Protein AF-A0A497C5I1-F1 (afdb_monomer_lite)

pLDDT: mean 86.28, std 12.12, range [46.75, 95.38]

Sequence (72 aa):
MIQSEFVYLPEVGRIIAGVLQGRMDHLGSLFVDREYHRLGIGRSLVEHFEKEVCRNQGIVICVAYSLYAVPF

Foldseek 3Di:
DDDFPDKDFDDDPNDRQWIWTHHLAEGDDTDGHPVCPPVCPSVVVVVVVVVVSVVVVRDHYDYPDDPPDDDD

Structure (mmCIF, N/CA/C/O backbone):
data_AF-A0A497C5I1-F1
#
_entry.id   AF-A0A497C5I1-F1
#
loop_
_atom_site.group_PDB
_atom_site.id
_atom_site.type_symbol
_atom_site.label_atom_id
_atom_site.label_alt_id
_atom_site.label_comp_id
_atom_site.label_asym_id
_atom_site.label_entity_id
_atom_site.label_seq_id
_atom_site.pdbx_PDB_ins_code
_atom_site.Cartn_x
_atom_site.Cartn_y
_atom_site.Cartn_z
_atom_site.occupancy
_atom_site.B_iso_or_equiv
_atom_site.auth_seq_id
_atom_site.auth_comp_id
_atom_site.auth_asym_id
_atom_site.auth_atom_id
_atom_site.pdbx_PDB_model_num
ATOM 1 N N . MET A 1 1 ? -16.249 -16.433 -2.558 1.00 46.75 1 MET A N 1
ATOM 2 C CA . MET A 1 1 ? -16.114 -15.205 -3.368 1.00 46.75 1 MET A CA 1
ATOM 3 C C . MET A 1 1 ? -15.753 -14.096 -2.395 1.00 46.75 1 MET A C 1
ATOM 5 O O . MET A 1 1 ? -16.550 -13.825 -1.508 1.00 46.75 1 MET A O 1
ATOM 9 N N . ILE A 1 2 ? -14.521 -13.588 -2.434 1.00 53.72 2 ILE A N 1
ATOM 10 C CA . ILE A 1 2 ? -14.065 -12.559 -1.488 1.00 53.72 2 ILE A CA 1
ATOM 11 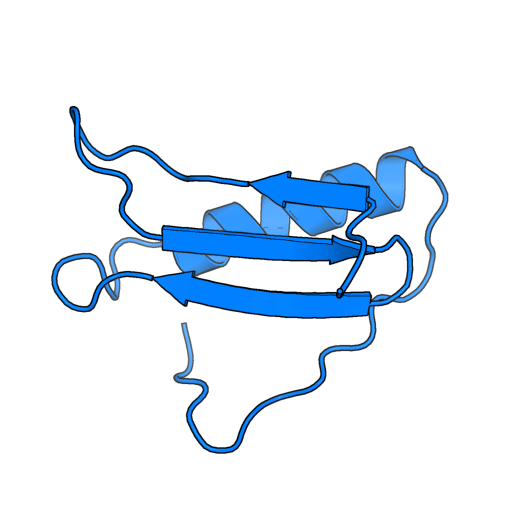C C . ILE A 1 2 ? -14.661 -11.231 -1.960 1.00 53.72 2 ILE A C 1
ATOM 13 O O . ILE A 1 2 ? -14.288 -10.743 -3.023 1.00 53.72 2 ILE A O 1
ATOM 17 N N . GLN A 1 3 ? -15.636 -10.694 -1.225 1.00 68.56 3 GLN A N 1
ATOM 18 C CA . GLN A 1 3 ? -16.129 -9.338 -1.461 1.00 68.56 3 GLN A CA 1
ATOM 19 C C . GLN A 1 3 ? -15.129 -8.353 -0.867 1.00 68.56 3 GLN A C 1
ATOM 21 O O . GLN A 1 3 ? -14.759 -8.466 0.303 1.00 68.56 3 GLN A O 1
ATOM 26 N N . SER A 1 4 ? -14.698 -7.395 -1.677 1.00 78.38 4 SER A N 1
ATOM 27 C CA . SER A 1 4 ? -13.845 -6.306 -1.221 1.00 78.38 4 SER A CA 1
ATOM 28 C C . SER A 1 4 ? -14.528 -4.982 -1.430 1.00 78.38 4 SER A C 1
ATOM 30 O O . SER A 1 4 ? -15.180 -4.764 -2.445 1.00 78.38 4 SER A O 1
ATOM 32 N N . GLU A 1 5 ? -14.371 -4.128 -0.429 1.00 86.38 5 GLU A N 1
ATOM 33 C CA . GLU A 1 5 ? -14.896 -2.767 -0.429 1.00 86.38 5 GLU A CA 1
ATOM 34 C C . GLU A 1 5 ? -14.013 -1.860 -1.283 1.00 86.38 5 GLU A C 1
ATOM 36 O O . GLU A 1 5 ? -14.512 -0.947 -1.932 1.00 86.38 5 GLU A O 1
ATOM 41 N N . PHE A 1 6 ? -12.714 -2.162 -1.338 1.00 89.31 6 PHE A N 1
ATOM 42 C CA . PHE A 1 6 ? -11.735 -1.383 -2.076 1.00 89.31 6 PHE A CA 1
ATOM 43 C C . PHE A 1 6 ? -10.954 -2.247 -3.056 1.00 89.31 6 PHE A C 1
ATOM 45 O O . PHE A 1 6 ? -10.457 -3.320 -2.695 1.00 89.31 6 PHE A O 1
ATOM 52 N N . VAL A 1 7 ? -10.817 -1.741 -4.283 1.00 92.88 7 VAL A N 1
ATOM 53 C CA . VAL A 1 7 ? -9.957 -2.292 -5.333 1.00 92.88 7 VAL A CA 1
ATOM 54 C C . VAL A 1 7 ? -9.281 -1.132 -6.061 1.00 92.88 7 VAL A C 1
ATOM 56 O O . VAL A 1 7 ? -9.961 -0.296 -6.652 1.00 92.88 7 VAL A O 1
ATOM 59 N N . TYR A 1 8 ? -7.949 -1.097 -6.042 1.00 93.81 8 TYR A N 1
ATOM 60 C CA . TYR A 1 8 ? -7.140 -0.101 -6.745 1.00 93.81 8 TYR A CA 1
ATOM 61 C C . TYR A 1 8 ? -6.229 -0.772 -7.762 1.00 93.81 8 TYR A C 1
ATOM 63 O O . TYR A 1 8 ? -5.559 -1.759 -7.455 1.00 93.81 8 TYR A O 1
ATOM 71 N N . LEU A 1 9 ? -6.194 -0.203 -8.964 1.00 94.88 9 LEU A N 1
ATOM 72 C CA . LEU A 1 9 ? -5.462 -0.716 -10.115 1.00 94.88 9 LEU A CA 1
ATOM 73 C C . LEU A 1 9 ? -4.559 0.415 -10.628 1.00 94.88 9 LEU A C 1
ATOM 75 O O . LEU A 1 9 ? -5.066 1.347 -11.251 1.00 94.88 9 LEU A O 1
ATOM 79 N N . PRO A 1 10 ? -3.249 0.411 -10.326 1.00 94.50 10 PRO A N 1
ATOM 80 C CA . PRO A 1 10 ? -2.351 1.428 -10.837 1.00 94.50 10 PRO A CA 1
ATOM 81 C C . PRO A 1 10 ? -2.059 1.156 -12.315 1.00 94.50 10 PRO A C 1
ATOM 83 O O . PRO A 1 10 ? -1.706 0.038 -12.702 1.00 94.50 10 PRO A O 1
ATOM 86 N N . GLU A 1 11 ? -2.161 2.199 -13.130 1.00 94.25 11 GLU A N 1
ATOM 87 C CA . GLU A 1 11 ? -1.860 2.142 -14.557 1.00 94.25 11 GLU A CA 1
ATOM 88 C C . GLU A 1 11 ? -0.492 2.768 -14.845 1.00 94.25 11 GLU A C 1
ATOM 90 O O . GLU A 1 11 ? -0.189 3.880 -14.410 1.00 94.25 11 GLU A O 1
ATOM 95 N N . VAL A 1 12 ? 0.333 2.061 -15.617 1.00 92.38 12 VAL A N 1
ATOM 96 C CA . VAL A 1 12 ? 1.564 2.593 -16.206 1.00 92.38 12 VAL A CA 1
ATOM 97 C C . VAL A 1 12 ? 1.391 2.585 -17.721 1.00 92.38 12 VAL A C 1
ATOM 99 O O . VAL A 1 12 ? 1.419 1.542 -18.377 1.00 92.38 12 VAL A O 1
ATOM 102 N N . GLY A 1 13 ? 1.152 3.765 -18.292 1.00 91.25 13 GLY A N 1
ATOM 103 C CA . GLY A 1 13 ? 0.784 3.898 -19.701 1.00 91.25 13 GLY A CA 1
ATOM 104 C C . GLY A 1 13 ? -0.605 3.315 -19.974 1.00 91.25 13 GLY A C 1
ATOM 105 O O . GLY A 1 13 ? -1.603 3.975 -19.720 1.00 91.25 13 GLY A O 1
ATOM 106 N N . ARG A 1 14 ? -0.664 2.095 -20.524 1.00 92.75 14 ARG A N 1
ATOM 107 C CA . ARG A 1 14 ? -1.914 1.341 -20.778 1.00 92.75 14 ARG A CA 1
ATOM 108 C C . ARG A 1 14 ? -1.918 -0.043 -20.120 1.00 92.75 14 ARG A C 1
ATOM 110 O O . ARG A 1 14 ? -2.717 -0.898 -20.490 1.00 92.75 14 ARG A O 1
ATOM 117 N N . ILE A 1 15 ? -0.981 -0.282 -19.206 1.00 93.81 15 ILE A N 1
ATOM 118 C CA . ILE A 1 15 ? -0.783 -1.570 -18.545 1.00 93.81 15 ILE A CA 1
ATOM 119 C C . ILE A 1 15 ? -1.167 -1.412 -17.079 1.00 93.81 15 ILE A C 1
ATOM 121 O O . ILE A 1 15 ? -0.701 -0.489 -16.410 1.00 93.81 15 ILE A O 1
ATOM 125 N N . ILE A 1 16 ? -1.999 -2.324 -16.577 1.00 95.38 16 ILE A N 1
ATOM 126 C CA . ILE A 1 16 ? -2.260 -2.432 -15.143 1.00 95.38 16 ILE A CA 1
ATOM 127 C C . ILE A 1 16 ? -1.030 -3.068 -14.500 1.00 95.38 16 ILE A C 1
ATOM 129 O O . ILE A 1 16 ? -0.744 -4.242 -14.715 1.00 95.38 16 ILE A O 1
ATOM 133 N N . ALA A 1 17 ? -0.295 -2.274 -13.729 1.00 95.19 17 ALA A N 1
ATOM 134 C CA . ALA A 1 17 ? 0.986 -2.665 -13.148 1.00 95.19 17 ALA A CA 1
ATOM 135 C C . ALA A 1 17 ? 0.843 -3.356 -11.781 1.00 95.19 17 ALA A C 1
ATOM 137 O O . ALA A 1 17 ? 1.839 -3.745 -11.174 1.00 95.19 17 ALA A O 1
ATOM 138 N N . GLY A 1 18 ? -0.378 -3.495 -11.260 1.00 92.94 18 GLY A N 1
ATOM 139 C CA . GLY A 1 18 ? -0.622 -4.136 -9.975 1.00 92.94 18 GLY A CA 1
ATOM 140 C C . GLY A 1 18 ? -2.086 -4.135 -9.552 1.00 92.94 18 GLY A C 1
ATOM 141 O O . GLY A 1 18 ? -2.980 -3.762 -10.304 1.00 92.94 18 GLY A O 1
ATOM 142 N N . VAL A 1 19 ? -2.324 -4.552 -8.317 1.00 94.12 19 VAL A N 1
ATOM 143 C CA . VAL A 1 19 ? -3.626 -4.500 -7.659 1.00 94.12 19 VAL A CA 1
ATOM 144 C C . VAL A 1 19 ? -3.430 -4.365 -6.154 1.00 94.12 19 VAL A C 1
ATOM 146 O O . VAL A 1 19 ? -2.583 -5.043 -5.570 1.00 94.12 19 VAL A O 1
ATOM 149 N N . LEU A 1 20 ? -4.236 -3.513 -5.524 1.00 93.25 20 LEU A N 1
ATOM 150 C CA . LEU A 1 20 ? -4.490 -3.564 -4.089 1.00 93.25 20 LEU A CA 1
ATOM 151 C C . LEU A 1 20 ? -5.974 -3.817 -3.861 1.00 93.25 20 LEU A C 1
ATOM 153 O O . LEU A 1 20 ? -6.821 -3.115 -4.407 1.00 93.25 20 LEU A O 1
ATOM 157 N N . GLN A 1 21 ? -6.276 -4.803 -3.029 1.00 92.12 21 GLN A N 1
ATOM 158 C CA . GLN A 1 21 ? -7.623 -5.159 -2.615 1.00 92.12 21 GLN A CA 1
ATOM 159 C C . GLN A 1 21 ? -7.703 -5.190 -1.087 1.00 92.12 21 GLN A C 1
ATOM 161 O O . GLN A 1 21 ? -6.833 -5.760 -0.421 1.00 92.12 21 GLN A O 1
ATOM 166 N N . GLY A 1 22 ? -8.761 -4.607 -0.526 1.00 91.06 22 GLY A N 1
ATOM 167 C CA . GLY A 1 22 ? -8.920 -4.505 0.922 1.00 91.06 22 GLY A CA 1
ATOM 168 C C . GLY A 1 22 ? -10.325 -4.132 1.384 1.00 91.06 22 GLY A C 1
ATOM 169 O O . GLY A 1 22 ? -11.271 -4.025 0.597 1.00 91.06 22 GLY A O 1
ATOM 170 N N . ARG A 1 23 ? -10.437 -3.971 2.699 1.00 91.00 23 ARG A N 1
ATOM 171 C CA . ARG A 1 23 ? -11.617 -3.538 3.459 1.00 91.00 23 ARG A CA 1
ATOM 172 C C . ARG A 1 23 ? -11.178 -2.521 4.5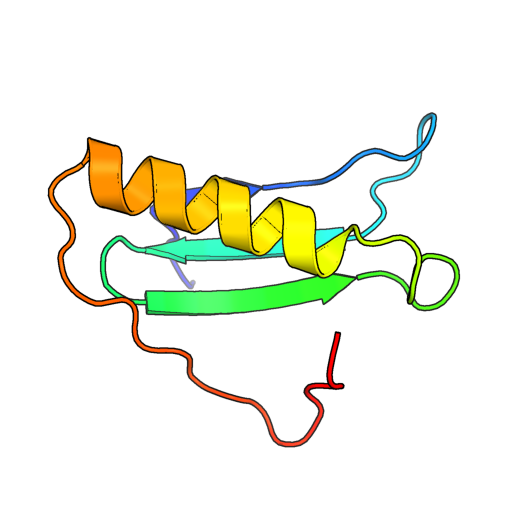07 1.00 91.00 23 ARG A C 1
ATOM 174 O O . ARG A 1 23 ? -9.980 -2.364 4.720 1.00 91.00 23 ARG A O 1
ATOM 181 N N . MET A 1 24 ? -12.116 -1.855 5.170 1.00 91.81 24 MET A N 1
ATOM 182 C CA . MET A 1 24 ? -11.791 -0.793 6.140 1.00 91.81 24 MET A CA 1
ATOM 183 C C . MET A 1 24 ? -10.769 -1.180 7.220 1.00 91.81 24 MET A C 1
ATOM 185 O O . MET A 1 24 ? -10.002 -0.336 7.669 1.00 91.81 24 MET A O 1
ATOM 189 N N . ASP A 1 25 ? -10.756 -2.438 7.641 1.00 90.88 25 ASP A N 1
ATOM 190 C CA . ASP A 1 25 ? -9.934 -2.957 8.735 1.00 90.88 25 ASP A CA 1
ATOM 191 C C . ASP A 1 25 ? -8.790 -3.867 8.262 1.00 90.88 25 ASP A C 1
ATOM 193 O O . ASP A 1 25 ? -8.002 -4.361 9.076 1.00 90.88 25 ASP A O 1
ATOM 197 N N . HIS A 1 26 ? -8.685 -4.125 6.954 1.00 90.06 26 HIS A N 1
ATOM 198 C CA . HIS A 1 26 ? -7.835 -5.195 6.447 1.00 90.06 26 HIS A CA 1
ATOM 199 C C . HIS A 1 26 ? -7.303 -4.955 5.031 1.00 90.06 26 HIS A C 1
ATOM 201 O O . HIS A 1 26 ? -8.062 -4.772 4.075 1.00 90.06 26 HIS A O 1
ATOM 207 N N . LEU A 1 27 ? -5.982 -5.072 4.878 1.00 90.25 27 LEU A N 1
ATOM 208 C CA . LEU A 1 27 ? -5.334 -5.188 3.574 1.00 90.25 27 LEU A CA 1
ATOM 209 C C . LEU A 1 27 ? -5.315 -6.664 3.165 1.00 90.25 27 LEU A C 1
ATOM 211 O O . LEU A 1 27 ? -4.609 -7.468 3.775 1.00 90.25 27 LEU A O 1
ATOM 215 N N . GLY A 1 28 ? -6.088 -7.008 2.133 1.00 87.81 28 GLY A N 1
ATOM 216 C CA . GLY A 1 28 ? -6.281 -8.391 1.698 1.00 87.81 28 GLY A CA 1
ATOM 217 C C . GLY A 1 28 ? -5.232 -8.877 0.701 1.00 87.81 28 GLY A C 1
ATOM 218 O O . GLY A 1 28 ? -4.603 -9.911 0.900 1.00 87.81 28 GLY A O 1
ATOM 219 N N . SER A 1 29 ? -5.043 -8.164 -0.408 1.00 87.75 29 SER A N 1
ATOM 220 C CA . SER A 1 29 ? -4.073 -8.542 -1.442 1.00 87.75 29 SER A CA 1
ATOM 221 C C . SER A 1 29 ? -3.373 -7.314 -1.991 1.00 87.75 29 SER A C 1
ATOM 223 O O . SER A 1 29 ? -4.023 -6.326 -2.314 1.00 87.75 29 SER A O 1
ATOM 225 N N . LEU A 1 30 ? -2.050 -7.391 -2.109 1.00 90.19 30 LEU A N 1
ATOM 226 C CA . LEU A 1 30 ? -1.214 -6.384 -2.750 1.00 90.19 30 LEU A CA 1
ATOM 227 C C . LEU A 1 30 ? -0.238 -7.099 -3.673 1.00 90.19 30 LEU A C 1
ATOM 229 O O . LEU A 1 30 ? 0.623 -7.850 -3.217 1.00 90.19 30 LEU A O 1
ATOM 233 N N . PHE A 1 31 ? -0.373 -6.840 -4.966 1.00 90.25 31 PHE A N 1
ATOM 234 C CA . PHE A 1 31 ? 0.511 -7.371 -5.987 1.00 90.25 31 PHE A CA 1
ATOM 235 C C . PHE A 1 31 ? 0.945 -6.244 -6.908 1.00 90.25 31 PHE A C 1
ATOM 237 O O . PHE A 1 31 ? 0.142 -5.414 -7.322 1.00 90.25 31 PHE A O 1
ATOM 244 N N . VAL A 1 32 ? 2.228 -6.225 -7.236 1.00 91.75 32 VAL A N 1
ATOM 245 C CA . VAL A 1 32 ? 2.790 -5.369 -8.278 1.00 91.75 32 VAL A CA 1
ATOM 246 C C . VAL A 1 32 ? 3.499 -6.300 -9.240 1.00 91.75 32 VAL A C 1
ATOM 248 O O . VAL A 1 32 ? 4.170 -7.241 -8.801 1.00 91.75 32 VAL A O 1
ATOM 251 N N . ASP A 1 33 ? 3.324 -6.071 -10.531 1.00 91.31 33 ASP A N 1
ATOM 252 C CA . ASP A 1 33 ? 4.033 -6.824 -11.549 1.00 91.31 33 ASP A CA 1
ATOM 253 C C . ASP A 1 33 ? 5.549 -6.622 -11.394 1.00 91.31 33 ASP A C 1
ATOM 255 O O . ASP A 1 33 ? 6.028 -5.530 -11.070 1.00 91.31 33 ASP A O 1
ATOM 259 N N . ARG A 1 34 ? 6.307 -7.707 -11.578 1.00 90.06 34 ARG A N 1
ATOM 260 C CA . ARG A 1 34 ? 7.747 -7.758 -11.305 1.00 90.06 34 ARG A CA 1
ATOM 261 C C . ARG A 1 34 ? 8.534 -6.721 -12.100 1.00 90.06 34 ARG A C 1
ATOM 263 O O . ARG A 1 34 ? 9.506 -6.182 -11.573 1.00 90.06 34 ARG A O 1
ATOM 270 N N . GLU A 1 35 ? 8.129 -6.439 -13.335 1.00 92.31 35 GLU A N 1
ATOM 271 C CA . GLU A 1 35 ? 8.802 -5.465 -14.201 1.00 92.31 35 GLU A CA 1
ATOM 272 C C . GLU A 1 35 ? 8.659 -4.030 -13.677 1.00 92.31 35 GLU A C 1
ATOM 274 O O . GLU A 1 35 ? 9.466 -3.161 -14.003 1.00 92.31 35 GLU A O 1
ATOM 279 N N . TYR A 1 36 ? 7.684 -3.799 -12.795 1.00 91.88 36 TYR A N 1
ATOM 280 C CA . TYR A 1 36 ? 7.374 -2.499 -12.211 1.00 91.88 36 TYR A CA 1
ATOM 281 C C . TYR A 1 36 ? 7.702 -2.408 -10.711 1.00 91.88 36 TYR A C 1
ATOM 283 O O . TYR A 1 36 ? 7.327 -1.448 -10.026 1.00 91.88 36 TYR A O 1
ATOM 291 N N . HIS A 1 37 ? 8.426 -3.392 -10.169 1.00 89.38 37 HIS A N 1
ATOM 292 C CA . HIS A 1 37 ? 8.945 -3.332 -8.801 1.00 89.38 37 HIS A CA 1
ATOM 293 C C . HIS A 1 37 ? 9.945 -2.184 -8.632 1.00 89.38 37 HIS A C 1
ATOM 295 O O . HIS A 1 37 ? 10.599 -1.750 -9.575 1.00 89.38 37 HIS A O 1
ATOM 301 N N . ARG A 1 38 ? 10.098 -1.698 -7.391 1.00 87.81 38 ARG A N 1
ATOM 302 C CA . ARG A 1 38 ? 11.038 -0.617 -7.010 1.00 87.81 38 ARG A CA 1
ATOM 303 C C . ARG A 1 38 ? 10.789 0.743 -7.683 1.00 87.81 38 ARG A C 1
ATOM 305 O O . ARG A 1 38 ? 11.594 1.651 -7.513 1.00 87.81 38 ARG A O 1
ATOM 312 N N . LEU A 1 39 ? 9.654 0.911 -8.363 1.00 91.81 39 LEU A N 1
ATOM 313 C CA . LEU A 1 39 ? 9.195 2.190 -8.923 1.00 91.81 39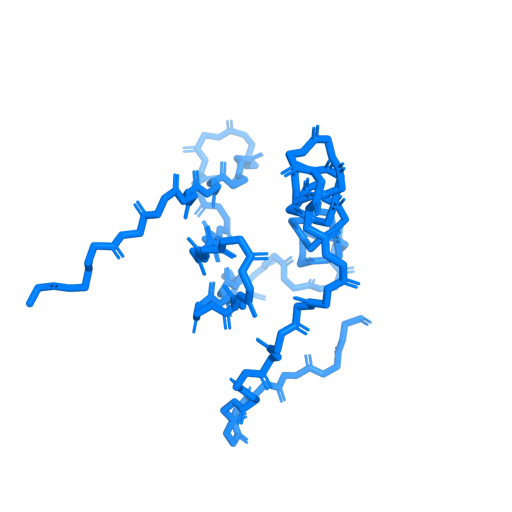 LEU A CA 1
ATOM 314 C C . LEU A 1 39 ? 8.254 2.964 -7.981 1.00 91.81 39 LEU A C 1
ATOM 316 O O . LEU A 1 39 ? 7.681 3.976 -8.367 1.00 91.81 39 LEU A O 1
ATOM 320 N N . GLY A 1 40 ? 8.051 2.482 -6.749 1.00 92.06 40 GLY A N 1
ATOM 321 C CA . GLY A 1 40 ? 7.170 3.120 -5.762 1.00 92.06 40 GLY A CA 1
ATOM 322 C C . GLY A 1 40 ? 5.673 2.824 -5.926 1.00 92.06 40 GLY A C 1
ATOM 323 O O . GLY A 1 40 ? 4.878 3.321 -5.135 1.00 92.06 40 GLY A O 1
ATOM 324 N N . ILE A 1 41 ? 5.273 1.981 -6.886 1.00 93.50 41 ILE A N 1
ATOM 325 C CA . ILE A 1 41 ? 3.859 1.638 -7.143 1.00 93.50 41 ILE A CA 1
ATOM 326 C C . ILE A 1 41 ? 3.193 1.003 -5.918 1.00 93.50 41 ILE A C 1
ATOM 328 O O . ILE A 1 41 ? 2.112 1.426 -5.519 1.00 93.50 41 ILE A O 1
ATOM 332 N N . GLY A 1 42 ? 3.853 0.027 -5.284 1.00 91.31 42 GLY A N 1
ATOM 333 C CA . GLY A 1 42 ? 3.322 -0.629 -4.083 1.00 91.31 42 GLY A CA 1
ATOM 334 C C . GLY A 1 42 ? 3.092 0.358 -2.937 1.00 91.31 42 GLY A C 1
ATOM 335 O O . GLY A 1 42 ? 2.016 0.373 -2.348 1.00 91.31 42 GLY A O 1
ATOM 336 N N . ARG A 1 43 ? 4.061 1.253 -2.693 1.00 92.25 43 ARG A N 1
ATOM 337 C CA . ARG A 1 43 ? 3.925 2.336 -1.709 1.00 92.25 43 ARG A CA 1
ATOM 338 C C . ARG A 1 43 ? 2.745 3.245 -2.042 1.00 92.25 43 ARG A C 1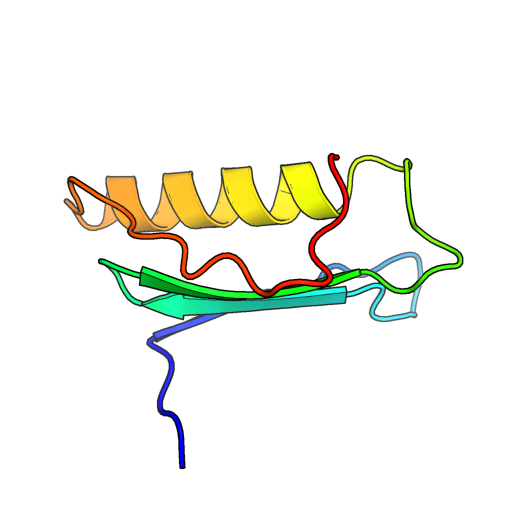
ATOM 340 O O . ARG A 1 43 ? 1.925 3.506 -1.174 1.00 92.25 43 ARG A O 1
ATOM 347 N N . SER A 1 44 ? 2.632 3.684 -3.296 1.00 94.00 44 SER A N 1
ATOM 348 C CA . SER A 1 44 ? 1.545 4.566 -3.727 1.00 94.00 44 SER A CA 1
ATOM 349 C C . SER A 1 44 ? 0.166 3.928 -3.538 1.00 94.00 44 SER A C 1
ATOM 351 O O . SER A 1 44 ? -0.759 4.617 -3.108 1.00 94.00 44 SER A O 1
ATOM 353 N N . LEU A 1 45 ? 0.031 2.624 -3.801 1.00 94.00 45 LEU A N 1
ATOM 354 C CA . LEU A 1 45 ? -1.205 1.885 -3.545 1.00 94.00 45 LEU A CA 1
ATOM 355 C C . LEU A 1 45 ? -1.556 1.852 -2.055 1.00 94.00 45 LEU A C 1
ATOM 357 O O . LEU A 1 45 ? -2.698 2.136 -1.699 1.00 94.00 45 LEU A O 1
ATOM 361 N N . VAL A 1 46 ? -0.586 1.530 -1.193 1.00 92.88 46 VAL A N 1
ATOM 362 C CA . VAL A 1 46 ? -0.796 1.468 0.262 1.00 92.88 46 VAL A CA 1
ATOM 363 C C . VAL A 1 46 ? -1.164 2.843 0.816 1.00 92.88 46 VAL A C 1
ATOM 365 O O . VAL A 1 46 ? -2.178 2.963 1.493 1.00 92.88 46 VAL A O 1
ATOM 368 N N . GLU A 1 47 ? -0.431 3.896 0.450 1.00 94.31 47 GLU A N 1
ATOM 369 C CA . GLU A 1 47 ? -0.730 5.265 0.889 1.00 94.31 47 GLU A CA 1
ATOM 370 C C . GLU A 1 47 ? -2.122 5.731 0.440 1.00 94.31 47 GLU A C 1
ATOM 372 O O . GLU A 1 47 ? -2.809 6.459 1.160 1.00 94.31 47 GLU A O 1
ATOM 377 N N . HIS A 1 48 ? -2.542 5.356 -0.772 1.00 94.56 48 HIS A N 1
ATOM 378 C CA . HIS A 1 48 ? -3.879 5.679 -1.261 1.00 94.56 48 HIS A CA 1
ATOM 379 C C . HIS A 1 48 ? -4.953 4.944 -0.454 1.00 94.56 48 HIS A C 1
ATOM 381 O O . HIS A 1 48 ? -5.921 5.560 -0.014 1.00 94.56 48 HIS A O 1
ATOM 387 N N . PHE A 1 49 ? -4.750 3.653 -0.195 1.00 93.81 49 PHE A N 1
ATOM 388 C CA . PHE A 1 49 ? -5.658 2.854 0.618 1.00 93.81 49 PHE A CA 1
ATOM 389 C C . PHE A 1 49 ? -5.770 3.372 2.058 1.00 93.81 49 PHE A C 1
ATOM 391 O O . PHE A 1 49 ? -6.879 3.535 2.555 1.00 93.81 49 PHE A O 1
ATOM 398 N N . GLU A 1 50 ? -4.656 3.715 2.704 1.00 93.25 50 GLU A N 1
ATOM 399 C CA . GLU A 1 50 ? -4.640 4.297 4.053 1.00 93.25 50 GLU A CA 1
ATOM 400 C C . GLU A 1 50 ? -5.401 5.624 4.120 1.00 93.25 50 GLU A C 1
ATOM 402 O O . GLU A 1 50 ? -6.162 5.861 5.060 1.00 93.25 50 GLU A O 1
ATOM 407 N N . LYS A 1 51 ? -5.244 6.485 3.104 1.00 94.19 51 LYS A N 1
ATOM 408 C CA . LYS A 1 51 ? -6.007 7.738 3.001 1.00 94.19 51 LYS A CA 1
ATOM 409 C C . LYS A 1 51 ? -7.504 7.471 2.904 1.00 94.19 51 LYS A C 1
ATOM 411 O O . LYS A 1 51 ? -8.272 8.166 3.563 1.00 94.19 51 LYS A O 1
ATOM 416 N N . GLU A 1 52 ? -7.915 6.483 2.115 1.00 93.94 52 GLU A N 1
ATOM 417 C CA . GLU A 1 52 ? -9.325 6.109 1.984 1.00 93.94 52 GLU A CA 1
ATOM 418 C C . GLU A 1 52 ? -9.882 5.507 3.277 1.00 93.94 52 GLU A C 1
ATOM 420 O O . GLU A 1 52 ? -10.948 5.918 3.729 1.00 93.94 52 GLU A O 1
ATOM 425 N N . VAL A 1 53 ? -9.144 4.625 3.948 1.00 92.62 53 VAL A N 1
ATOM 426 C CA . VAL A 1 53 ? -9.545 4.084 5.256 1.00 92.62 53 VAL A CA 1
ATOM 427 C C . VAL A 1 53 ? -9.689 5.205 6.292 1.00 92.62 53 VAL A C 1
ATOM 429 O O . VAL A 1 53 ? -10.706 5.285 6.979 1.00 92.62 53 VAL A O 1
ATOM 432 N N . CYS A 1 54 ? -8.725 6.126 6.356 1.00 92.62 54 CYS A N 1
ATOM 433 C CA . CYS A 1 54 ? -8.760 7.272 7.264 1.00 92.62 54 CYS A CA 1
ATOM 434 C C . CYS A 1 54 ? -9.947 8.210 6.973 1.00 92.62 54 CYS A C 1
ATOM 436 O O . CYS A 1 54 ? -10.658 8.619 7.892 1.00 92.62 54 CYS A O 1
ATOM 438 N N . ARG A 1 55 ? -10.229 8.498 5.692 1.00 93.44 55 ARG A N 1
ATOM 439 C CA . ARG A 1 55 ? -11.414 9.275 5.266 1.00 93.44 55 ARG A CA 1
ATOM 440 C C . ARG A 1 55 ? -12.722 8.648 5.737 1.00 93.44 55 ARG A C 1
ATOM 44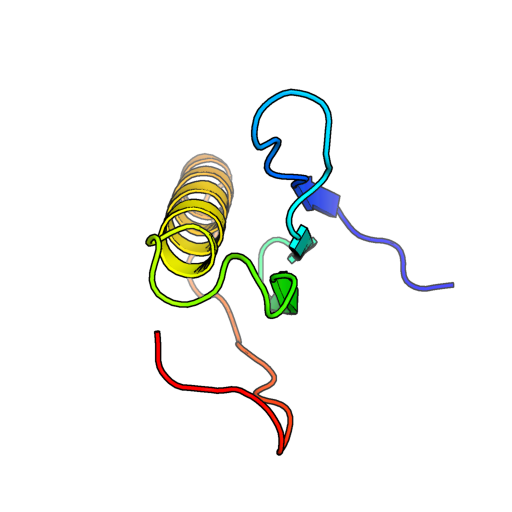2 O O . ARG A 1 55 ? -13.661 9.371 6.057 1.00 93.44 55 ARG A O 1
ATOM 449 N N . ASN A 1 56 ? -12.764 7.324 5.817 1.00 90.50 56 ASN A N 1
ATOM 450 C CA . ASN A 1 56 ? -13.918 6.558 6.269 1.00 90.50 56 ASN A CA 1
ATOM 451 C C . ASN A 1 56 ? -13.858 6.187 7.764 1.00 90.50 56 ASN A C 1
ATOM 453 O O . ASN A 1 56 ? -14.562 5.280 8.199 1.00 90.50 56 ASN A O 1
ATOM 457 N N . GLN A 1 57 ? -13.057 6.908 8.560 1.00 92.44 57 GLN A N 1
ATOM 458 C CA . GLN A 1 57 ? -12.945 6.749 10.018 1.00 92.44 57 GLN A CA 1
ATOM 459 C C . GLN A 1 57 ? -12.403 5.384 10.480 1.00 92.44 57 GLN A C 1
ATOM 461 O O . GLN A 1 57 ? -12.581 5.002 11.637 1.00 92.44 57 GLN A O 1
ATOM 466 N N . GLY A 1 58 ? -11.712 4.648 9.607 1.00 85.81 58 GLY A N 1
ATOM 467 C CA . GLY A 1 58 ? -10.955 3.468 10.007 1.00 85.81 58 GLY A CA 1
ATOM 468 C C . GLY A 1 58 ? -9.740 3.848 10.858 1.00 85.81 58 GLY A C 1
ATOM 469 O O . GLY A 1 58 ? -9.103 4.876 10.635 1.00 85.81 58 GLY A O 1
ATOM 470 N N . ILE A 1 59 ? -9.435 3.019 11.859 1.00 84.44 59 ILE A N 1
ATOM 471 C CA . ILE A 1 59 ? -8.425 3.319 12.893 1.00 84.44 59 ILE A CA 1
ATOM 472 C C . ILE A 1 59 ? -7.201 2.403 12.767 1.00 84.44 59 ILE A C 1
ATOM 474 O O . ILE A 1 59 ? -6.078 2.822 13.038 1.00 84.44 59 ILE A O 1
ATOM 478 N N . VAL A 1 60 ? -7.406 1.149 12.359 1.00 89.69 60 VAL A N 1
ATOM 479 C CA . VAL A 1 60 ? -6.361 0.123 12.267 1.00 89.69 60 VAL A CA 1
ATOM 480 C C . VAL A 1 60 ? -6.567 -0.676 10.988 1.00 89.69 60 VAL A C 1
ATOM 482 O O . VAL A 1 60 ? -7.681 -1.109 10.712 1.00 89.69 60 VAL A O 1
ATOM 485 N N . ILE A 1 61 ? -5.484 -0.901 10.243 1.00 89.94 61 ILE A N 1
ATOM 486 C CA . ILE A 1 61 ? -5.457 -1.789 9.079 1.00 89.94 61 ILE A CA 1
ATOM 487 C C . ILE A 1 61 ? -4.572 -2.982 9.423 1.00 89.94 61 ILE A C 1
ATOM 489 O O . ILE A 1 61 ? -3.358 -2.853 9.584 1.00 89.94 61 ILE A O 1
ATOM 493 N N . CYS A 1 62 ? -5.171 -4.162 9.514 1.00 89.69 62 CYS A N 1
ATOM 494 C CA . CYS A 1 62 ? -4.436 -5.402 9.698 1.00 89.69 62 CYS A CA 1
ATOM 495 C C . CYS A 1 62 ? -3.876 -5.878 8.356 1.00 89.69 62 CYS A C 1
ATOM 497 O O . CYS A 1 62 ? -4.626 -6.088 7.401 1.00 89.69 62 CYS A O 1
ATOM 499 N N . VAL A 1 63 ? -2.566 -6.109 8.292 1.00 84.31 63 VAL A N 1
ATOM 500 C CA . VAL A 1 63 ? -1.913 -6.695 7.116 1.00 84.31 63 VAL A CA 1
ATOM 501 C C . VAL A 1 63 ? -1.717 -8.186 7.364 1.00 84.31 63 VAL A C 1
ATOM 503 O O . VAL A 1 63 ? -0.923 -8.577 8.219 1.00 84.31 63 VAL A O 1
ATOM 506 N N . ALA A 1 64 ? -2.414 -9.033 6.603 1.00 70.88 64 ALA A N 1
ATOM 507 C CA . ALA A 1 64 ? -2.056 -10.446 6.543 1.00 70.88 64 ALA A CA 1
ATOM 508 C C . ALA A 1 64 ? -0.835 -10.575 5.628 1.00 70.88 64 ALA A C 1
ATOM 510 O O . ALA A 1 64 ? -0.954 -10.687 4.409 1.00 70.88 64 ALA A O 1
ATOM 511 N N . TYR A 1 65 ? 0.361 -10.493 6.209 1.00 64.56 65 TYR A N 1
ATOM 512 C CA . TYR A 1 65 ? 1.589 -10.668 5.447 1.00 64.56 65 TYR A CA 1
ATOM 513 C C . TYR A 1 65 ? 1.674 -12.118 4.961 1.00 64.56 65 TYR A C 1
ATOM 515 O O . TYR A 1 65 ? 1.758 -13.051 5.760 1.00 64.56 65 TYR A O 1
ATOM 523 N N . SER A 1 66 ? 1.636 -12.318 3.644 1.00 60.28 66 SER A N 1
ATOM 524 C CA . SER A 1 66 ? 1.940 -13.626 3.063 1.00 60.28 66 SER A CA 1
ATOM 525 C C . SER A 1 66 ? 3.450 -13.879 3.118 1.00 60.28 66 SER A C 1
ATOM 527 O O . SER A 1 66 ? 4.240 -12.944 3.019 1.00 60.28 66 SER A O 1
ATOM 529 N N . LEU 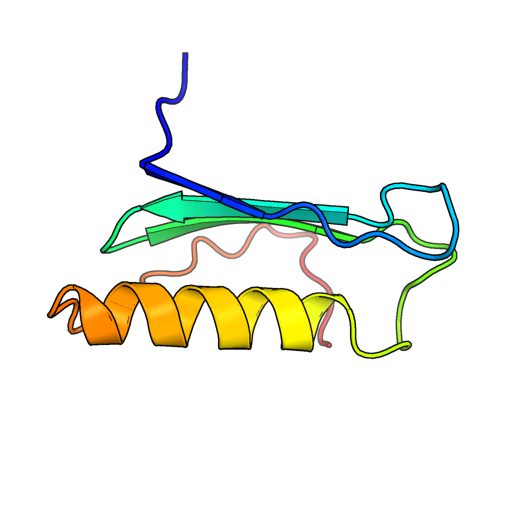A 1 67 ? 3.865 -15.146 3.210 1.00 52.47 67 LEU A N 1
ATOM 530 C CA . LEU A 1 67 ? 5.274 -15.586 3.190 1.00 52.47 67 LEU A CA 1
ATOM 531 C C . LEU A 1 67 ? 6.121 -15.011 2.029 1.00 52.47 67 LEU A C 1
ATOM 533 O O . LEU A 1 67 ? 7.345 -15.065 2.095 1.00 52.47 67 LEU A O 1
ATOM 537 N N . TYR A 1 68 ? 5.487 -14.473 0.982 1.00 55.94 68 TYR A N 1
ATOM 538 C CA . TYR A 1 68 ? 6.118 -13.960 -0.238 1.00 55.94 68 TYR A CA 1
ATOM 539 C C . TYR A 1 68 ? 6.124 -12.442 -0.357 1.00 55.94 68 TYR A C 1
ATOM 541 O O . TYR A 1 68 ? 6.514 -11.923 -1.405 1.00 55.94 68 TYR A O 1
ATOM 549 N N . ALA A 1 69 ? 5.664 -11.711 0.657 1.00 64.31 69 ALA A N 1
ATOM 550 C CA . ALA A 1 69 ? 5.759 -10.270 0.569 1.00 64.31 69 ALA A CA 1
ATOM 551 C C . ALA A 1 69 ? 7.243 -9.848 0.540 1.00 64.31 69 ALA A C 1
ATOM 553 O O . ALA A 1 69 ? 8.124 -10.467 1.144 1.00 64.31 69 ALA A O 1
ATOM 554 N N . VAL A 1 70 ? 7.516 -8.842 -0.284 1.00 64.94 70 VAL A N 1
ATOM 555 C CA . VAL A 1 70 ? 8.847 -8.295 -0.535 1.00 64.94 70 VAL A CA 1
ATOM 556 C C . VAL A 1 70 ? 8.846 -6.884 0.047 1.00 64.94 70 VAL A C 1
ATOM 558 O O . VAL A 1 70 ? 7.887 -6.149 -0.206 1.00 64.94 70 VAL A O 1
ATOM 561 N N . PRO A 1 71 ? 9.872 -6.485 0.819 1.00 63.62 71 PRO A N 1
ATOM 562 C CA . PRO A 1 71 ? 9.984 -5.113 1.298 1.00 63.62 71 PRO A CA 1
ATOM 563 C C . PRO A 1 71 ? 9.957 -4.120 0.129 1.00 63.62 71 PRO A C 1
ATOM 565 O O . PRO A 1 71 ? 10.622 -4.344 -0.886 1.00 63.62 71 PRO A O 1
ATOM 568 N N . PHE A 1 72 ? 9.198 -3.034 0.280 1.00 61.72 72 PHE A N 1
ATOM 569 C CA . PHE A 1 72 ? 9.057 -1.962 -0.710 1.00 61.72 72 PHE A CA 1
ATOM 570 C C . PHE A 1 72 ? 9.529 -0.608 -0.173 1.00 61.72 72 PHE A C 1
ATOM 572 O O . PHE A 1 72 ? 9.439 -0.371 1.050 1.00 61.72 72 PHE A O 1
#

Secondary structure (DSSP, 8-state):
----SEEE--EETTEE-EEEEEETTEEEEEEE-GGGTTSSHHHHHHHHHHHHHHHTT----EE---TT----

Radius of gyration: 12.16 Å; chains: 1; bounding box: 27×25×34 Å